Protein AF-A0A6H9HEN7-F1 (afdb_monomer_lite)

Foldseek 3Di:
DVCCQPVDAQPPDDHDDLVSVCVVVVHDSVVSVCVCVVVVPDRPDDDDDDDDPDPCVVVVVVVVVCCVVPNDPPDDDDDDDDDPPDDPPDDDDPQDPDDDPDDGDDDPD

Sequence (109 aa):
MLRTVLESKPADGTHWTVRSAAAATGLFKTTVGRMLTLFGVQPHRSKSFKLSTDPLFVDKVKDIVGLYLNPPDHAVVLCVDEKTQIQALERTQPVLPLGLGYLEGVTHD

Structure (mmCIF, N/CA/C/O backbone):
data_AF-A0A6H9HEN7-F1
#
_entry.id   AF-A0A6H9HEN7-F1
#
loop_
_atom_site.group_PDB
_atom_site.id
_atom_site.type_symbol
_atom_site.label_atom_id
_atom_site.label_alt_id
_atom_site.label_comp_id
_atom_site.label_asym_id
_atom_site.label_entity_id
_atom_site.label_seq_id
_atom_site.pdbx_PDB_ins_code
_atom_site.Cartn_x
_atom_site.Cartn_y
_atom_site.Cartn_z
_atom_site.occupancy
_atom_site.B_iso_or_equiv
_atom_site.auth_seq_id
_atom_site.auth_comp_id
_atom_site.auth_asym_id
_atom_site.auth_atom_id
_atom_site.pdbx_PDB_model_num
ATOM 1 N N . MET A 1 1 ? -15.104 6.555 11.053 1.00 90.00 1 MET A N 1
ATOM 2 C CA . MET A 1 1 ? -14.712 5.143 11.240 1.00 90.00 1 MET A CA 1
ATOM 3 C C . MET A 1 1 ? -13.518 4.758 10.368 1.00 90.00 1 MET A C 1
ATOM 5 O O . MET A 1 1 ? -12.476 4.521 10.954 1.00 90.00 1 MET A O 1
ATOM 9 N N . LEU A 1 2 ? -13.595 4.752 9.026 1.00 91.81 2 LEU A N 1
ATOM 10 C CA . LEU A 1 2 ? -12.459 4.318 8.180 1.00 91.81 2 LEU A CA 1
ATOM 11 C C . LEU A 1 2 ? -11.183 5.129 8.415 1.00 91.81 2 LEU A C 1
ATOM 13 O O . LEU A 1 2 ? -10.127 4.548 8.618 1.00 91.81 2 LEU A O 1
ATOM 17 N N . ARG A 1 3 ? -11.309 6.459 8.483 1.00 92.31 3 ARG A N 1
ATOM 18 C CA . ARG A 1 3 ? -10.204 7.359 8.829 1.00 92.31 3 ARG A CA 1
ATOM 19 C C . ARG A 1 3 ? -9.499 6.943 10.126 1.00 92.31 3 ARG A C 1
ATOM 21 O O . ARG A 1 3 ? -8.291 6.798 10.149 1.00 92.31 3 ARG A O 1
ATOM 28 N N . THR A 1 4 ? -10.272 6.655 11.173 1.00 90.69 4 THR A N 1
ATOM 29 C CA . THR A 1 4 ? -9.754 6.165 12.460 1.00 90.69 4 THR A CA 1
ATOM 30 C C . THR A 1 4 ? -8.976 4.860 12.301 1.00 90.69 4 THR A C 1
ATOM 32 O O . THR A 1 4 ? -7.917 4.706 12.886 1.00 90.69 4 THR A O 1
ATOM 35 N N . VAL A 1 5 ? -9.480 3.924 11.493 1.00 91.62 5 VAL A N 1
ATOM 36 C CA . VAL A 1 5 ? -8.819 2.628 11.285 1.00 91.62 5 VAL A CA 1
ATOM 37 C C . VAL A 1 5 ? -7.521 2.753 10.477 1.00 91.62 5 VAL A C 1
ATOM 39 O O . VAL A 1 5 ? -6.617 1.948 10.678 1.00 91.62 5 VAL A O 1
ATOM 42 N N . LEU A 1 6 ? -7.432 3.729 9.569 1.00 89.81 6 LEU A N 1
ATOM 43 C CA . LEU A 1 6 ? -6.291 3.906 8.664 1.00 89.81 6 LEU A CA 1
ATOM 44 C C . LEU A 1 6 ? -5.201 4.831 9.219 1.00 89.81 6 LEU A C 1
ATOM 46 O O . LEU A 1 6 ? -4.029 4.621 8.930 1.00 89.81 6 LEU A O 1
ATOM 50 N N . GLU A 1 7 ? -5.572 5.853 9.989 1.00 90.25 7 GLU A N 1
ATOM 51 C CA . GLU A 1 7 ? -4.649 6.914 10.419 1.00 90.25 7 GLU A CA 1
ATOM 52 C C . GLU A 1 7 ? -4.183 6.767 11.872 1.00 90.25 7 GLU A C 1
ATOM 54 O O . GLU A 1 7 ? -3.278 7.480 12.300 1.00 90.25 7 GLU A O 1
ATOM 59 N N . SER A 1 8 ? -4.780 5.863 12.655 1.00 90.62 8 SER A N 1
ATOM 60 C CA . SER A 1 8 ? -4.394 5.661 14.052 1.00 90.62 8 SER A CA 1
ATOM 61 C C . SER A 1 8 ? -4.296 4.191 14.438 1.00 90.62 8 SER A C 1
ATOM 63 O O . SER A 1 8 ? -4.746 3.299 13.718 1.00 90.62 8 SER A O 1
ATOM 65 N N . LYS A 1 9 ? -3.700 3.938 15.605 1.00 89.75 9 LYS A N 1
ATOM 66 C CA . LYS A 1 9 ? -3.604 2.616 16.232 1.00 89.75 9 LYS A CA 1
ATOM 67 C C . LYS A 1 9 ? -4.448 2.586 17.512 1.00 89.75 9 LYS A C 1
ATOM 69 O O . LYS A 1 9 ? -4.615 3.635 18.141 1.00 89.75 9 LYS A O 1
ATOM 74 N N . PRO A 1 10 ? -5.002 1.425 17.901 1.00 90.94 10 PRO A N 1
ATOM 75 C CA . PRO A 1 10 ? -5.663 1.296 19.194 1.00 90.94 10 PRO A CA 1
ATOM 76 C C . PRO A 1 10 ? -4.651 1.473 20.334 1.00 90.94 10 PRO A C 1
ATOM 78 O O . PRO A 1 10 ? -3.475 1.165 20.167 1.00 90.94 10 PRO A O 1
ATOM 81 N N . ALA A 1 11 ? -5.115 1.933 21.500 1.00 86.12 11 ALA A N 1
ATOM 82 C CA . ALA A 1 11 ? -4.253 2.122 22.672 1.00 86.12 11 ALA A CA 1
ATOM 83 C C . ALA A 1 11 ? -3.554 0.818 23.104 1.00 86.12 11 ALA A C 1
ATOM 85 O O . ALA A 1 11 ? -2.369 0.828 23.417 1.00 86.12 11 ALA A O 1
ATOM 86 N N . ASP A 1 12 ? -4.273 -0.306 23.021 1.00 84.88 12 ASP A N 1
ATOM 87 C CA . ASP A 1 12 ? -3.825 -1.603 23.540 1.00 84.88 12 ASP A CA 1
ATOM 88 C C . ASP A 1 12 ? -3.462 -2.605 22.425 1.00 84.88 12 ASP A C 1
ATOM 90 O O . ASP A 1 12 ? -3.673 -3.811 22.564 1.00 84.88 12 ASP A O 1
ATOM 94 N N . GLY A 1 13 ? -2.975 -2.144 21.266 1.00 81.31 13 GLY A N 1
ATOM 95 C CA . GLY A 1 13 ? -2.596 -3.066 20.193 1.00 81.31 13 GLY A CA 1
ATOM 96 C C . GLY A 1 13 ? -1.932 -2.434 18.974 1.00 81.31 13 GLY A C 1
ATOM 97 O O . GLY A 1 13 ? -1.934 -1.223 18.781 1.00 81.31 13 GLY A O 1
ATOM 98 N N . THR A 1 14 ? -1.380 -3.282 18.106 1.00 83.44 14 THR A N 1
ATOM 99 C CA . THR A 1 14 ? -0.720 -2.846 16.865 1.00 83.44 14 THR A CA 1
ATOM 100 C C . THR A 1 14 ? -1.713 -2.485 15.762 1.00 83.44 14 THR A C 1
ATOM 102 O O . THR A 1 14 ? -1.447 -1.577 14.976 1.00 83.44 14 THR A O 1
ATOM 105 N N . HIS A 1 15 ? -2.875 -3.147 15.738 1.00 88.38 15 HIS A N 1
ATOM 106 C CA . HIS A 1 15 ? -3.888 -3.011 14.693 1.00 88.38 15 HIS A CA 1
ATOM 107 C C . HIS A 1 15 ? -5.310 -3.030 15.255 1.00 88.38 15 HIS A C 1
ATOM 109 O O . HIS A 1 15 ? -5.600 -3.670 16.268 1.00 88.38 15 HIS A O 1
ATOM 115 N N . TRP A 1 16 ? -6.233 -2.372 14.555 1.00 92.56 16 TRP A N 1
ATOM 116 C CA . TRP A 1 16 ? -7.648 -2.385 14.913 1.00 92.56 16 TRP A CA 1
ATOM 117 C C . TRP A 1 16 ? -8.287 -3.756 14.686 1.00 92.56 16 TRP A C 1
ATOM 119 O O . TRP A 1 16 ? -8.273 -4.300 13.582 1.00 92.56 16 TRP A O 1
ATOM 129 N N . THR A 1 17 ? -8.951 -4.275 15.717 1.00 92.00 17 THR A N 1
ATOM 130 C CA . THR A 1 17 ? -9.920 -5.362 15.556 1.00 92.00 17 THR A CA 1
ATOM 131 C C . THR A 1 17 ? -11.296 -4.771 15.268 1.00 92.00 17 THR A C 1
ATOM 133 O O . THR A 1 17 ? -11.583 -3.626 15.619 1.00 92.00 17 THR A O 1
ATOM 136 N N . VAL A 1 18 ? -12.208 -5.574 14.713 1.00 94.25 18 VAL A N 1
ATOM 137 C CA . VAL A 1 18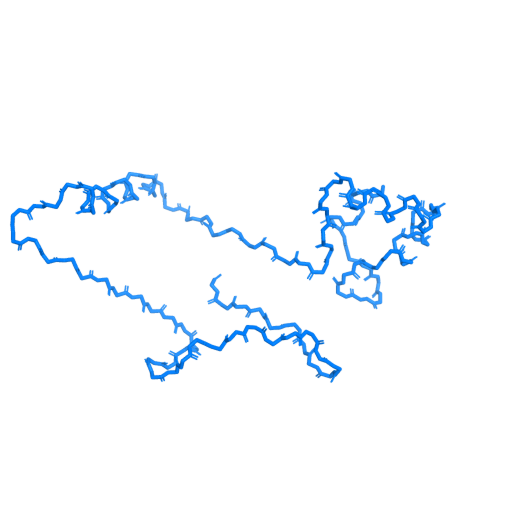 ? -13.612 -5.159 14.535 1.00 94.25 18 VAL A CA 1
ATOM 138 C C . VAL A 1 18 ? -14.238 -4.705 15.862 1.00 94.25 18 VAL A C 1
ATOM 140 O O . VAL A 1 18 ? -15.028 -3.766 15.878 1.00 94.25 18 VAL A O 1
ATOM 143 N N . ARG A 1 19 ? -13.880 -5.343 16.987 1.00 94.00 19 ARG A N 1
ATOM 144 C CA . ARG A 1 19 ? -14.440 -5.015 18.308 1.00 94.00 19 ARG A CA 1
ATOM 145 C C . ARG A 1 19 ? -13.866 -3.718 18.869 1.00 94.00 19 ARG A C 1
ATOM 147 O O . ARG A 1 19 ? -14.635 -2.888 19.340 1.00 94.00 19 ARG A O 1
ATOM 154 N N . SER A 1 20 ? -12.549 -3.523 18.788 1.00 94.00 20 SER A N 1
ATOM 155 C CA . SER A 1 20 ? -11.925 -2.291 19.282 1.00 94.00 20 SER A CA 1
ATOM 156 C C . SER A 1 20 ? -12.300 -1.085 18.420 1.00 94.00 20 SER A C 1
ATOM 158 O O . SER A 1 20 ? -12.609 -0.028 18.961 1.00 94.00 20 SER A O 1
ATOM 160 N N . ALA A 1 21 ? -12.396 -1.250 17.096 1.00 94.25 21 ALA A N 1
ATOM 161 C CA . ALA A 1 21 ? -12.870 -0.191 16.205 1.00 94.25 21 ALA A CA 1
ATOM 162 C C . ALA A 1 21 ? -14.347 0.156 16.456 1.00 94.25 21 ALA A C 1
ATOM 164 O O . ALA A 1 21 ? -14.716 1.329 16.421 1.00 94.25 21 ALA A O 1
ATOM 165 N N . ALA A 1 22 ? -15.193 -0.838 16.742 1.00 95.50 22 ALA A N 1
ATOM 166 C CA . ALA A 1 22 ? -16.585 -0.623 17.139 1.00 95.50 22 ALA A CA 1
ATOM 167 C C . ALA A 1 22 ? -16.688 0.200 18.431 1.00 95.50 22 ALA A C 1
ATOM 169 O O . ALA A 1 22 ? -17.375 1.218 18.444 1.00 95.50 22 ALA A O 1
ATOM 170 N N . ALA A 1 23 ? -15.940 -0.181 19.472 1.00 94.00 23 ALA A N 1
ATOM 171 C CA . ALA A 1 23 ? -15.908 0.545 20.740 1.00 94.00 23 ALA A CA 1
ATOM 172 C C . ALA A 1 23 ? -15.415 1.994 20.572 1.00 94.00 23 ALA A C 1
ATOM 174 O O . ALA A 1 23 ? -16.044 2.915 21.081 1.00 94.00 23 ALA A O 1
ATOM 175 N N . ALA A 1 24 ? -14.345 2.210 19.800 1.00 93.25 24 ALA A N 1
ATOM 176 C CA . ALA A 1 24 ? -13.772 3.539 19.583 1.00 93.25 24 ALA A CA 1
ATOM 177 C C . ALA A 1 24 ? -14.644 4.460 18.710 1.00 93.25 24 ALA A C 1
ATOM 179 O O . ALA A 1 24 ? -14.558 5.679 18.820 1.00 93.25 24 ALA A O 1
ATOM 180 N N . THR A 1 25 ? -15.463 3.897 17.815 1.00 92.62 25 THR A N 1
ATOM 181 C CA . THR A 1 25 ? -16.292 4.678 16.878 1.00 92.62 25 THR A CA 1
ATOM 182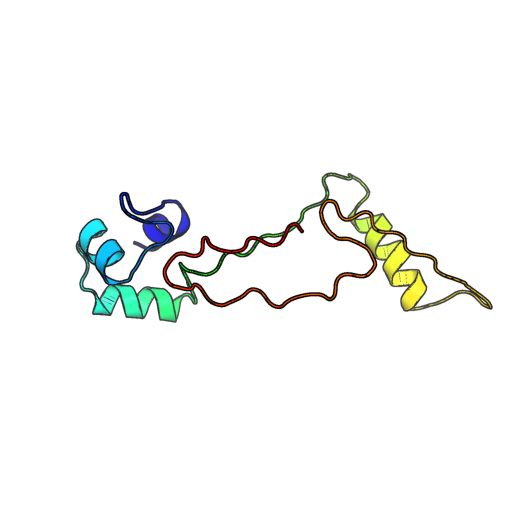 C C . THR A 1 25 ? -17.769 4.741 17.261 1.00 92.62 25 THR A C 1
ATOM 184 O O . THR A 1 25 ? -18.529 5.427 16.582 1.00 92.62 25 THR A O 1
ATOM 187 N N . GLY A 1 26 ? -18.186 4.029 18.314 1.00 94.75 26 GLY A N 1
ATOM 188 C CA . GLY A 1 26 ? -19.585 3.933 18.744 1.00 94.75 26 GLY A CA 1
ATOM 189 C C . GLY A 1 26 ? -20.489 3.153 17.780 1.00 94.75 26 GLY A C 1
ATOM 190 O O . GLY A 1 26 ? -21.710 3.234 17.875 1.00 94.75 26 GLY A O 1
ATOM 191 N N . LEU A 1 27 ? -19.912 2.413 16.829 1.00 95.62 27 LEU A N 1
ATOM 192 C CA . LEU A 1 27 ? -20.650 1.657 15.817 1.00 95.62 27 LEU A CA 1
ATOM 193 C C . LEU A 1 27 ? -20.807 0.191 16.216 1.00 95.62 27 LEU A C 1
ATOM 195 O O . LEU A 1 27 ? -19.952 -0.390 16.877 1.00 95.62 27 LEU A O 1
ATOM 199 N N . PHE A 1 28 ? -21.861 -0.458 15.723 1.00 96.75 28 PHE A N 1
ATOM 200 C CA . PHE A 1 28 ? -22.002 -1.903 15.882 1.00 96.75 28 PHE A CA 1
ATOM 201 C C . PHE A 1 28 ? -20.882 -2.663 15.162 1.00 96.75 28 PHE A C 1
ATOM 203 O O . PHE A 1 28 ? -20.478 -2.319 14.047 1.00 96.75 28 PHE A O 1
ATOM 210 N N . LYS A 1 29 ? -20.448 -3.780 15.763 1.00 96.56 29 LYS A N 1
ATOM 211 C CA . LYS A 1 29 ? -19.421 -4.676 15.199 1.00 96.56 29 LYS A CA 1
ATOM 212 C C . LYS A 1 29 ? -19.732 -5.112 13.761 1.00 96.56 29 LYS A C 1
ATOM 214 O O . LYS A 1 29 ? -18.831 -5.257 12.944 1.00 96.56 29 LYS A O 1
ATOM 219 N N . THR A 1 30 ? -21.011 -5.325 13.451 1.00 96.94 30 THR A N 1
ATOM 220 C CA . THR A 1 30 ? -21.483 -5.764 12.132 1.00 96.94 30 THR A CA 1
ATOM 221 C C . THR A 1 30 ? -21.308 -4.664 11.094 1.00 96.94 30 THR A C 1
ATOM 223 O O . THR A 1 30 ? -20.797 -4.933 10.011 1.00 96.94 30 THR A O 1
ATOM 226 N N . THR A 1 31 ? -21.653 -3.421 11.436 1.00 97.00 31 THR A N 1
ATOM 227 C CA . THR A 1 31 ? -21.427 -2.243 10.588 1.00 97.00 31 THR A CA 1
ATOM 228 C C . THR A 1 31 ? -19.945 -2.061 10.303 1.00 97.00 31 THR A C 1
ATOM 230 O O . THR A 1 31 ? -19.556 -1.910 9.149 1.00 97.00 31 THR A O 1
ATOM 233 N N . VAL A 1 32 ? -19.109 -2.162 11.341 1.00 96.56 32 VAL A N 1
ATOM 234 C CA . VAL A 1 32 ? -17.652 -2.068 11.208 1.00 96.56 32 VAL A CA 1
ATOM 235 C C . VAL A 1 32 ? -17.112 -3.145 10.271 1.00 96.56 32 VAL A C 1
ATOM 237 O O . VAL A 1 32 ? -16.407 -2.821 9.320 1.00 96.56 32 VAL A O 1
ATOM 240 N N . GLY A 1 33 ? -17.484 -4.410 10.491 1.00 96.19 33 GLY A N 1
ATOM 241 C CA . GLY A 1 33 ? -17.066 -5.523 9.638 1.00 96.19 33 GLY A CA 1
ATOM 242 C C . GLY A 1 33 ? -17.480 -5.331 8.177 1.00 96.19 33 GLY A C 1
ATOM 243 O O . GLY A 1 33 ? -16.645 -5.461 7.288 1.00 96.19 33 GLY A O 1
ATOM 244 N N . ARG A 1 34 ? -18.736 -4.930 7.927 1.00 97.00 34 ARG A N 1
ATOM 245 C CA . ARG A 1 34 ? -19.234 -4.655 6.568 1.00 97.00 34 ARG A CA 1
ATOM 246 C C . ARG A 1 34 ? -18.464 -3.525 5.895 1.00 97.00 34 ARG A C 1
ATOM 248 O O . ARG A 1 34 ? -18.125 -3.670 4.728 1.00 97.00 34 ARG A O 1
ATOM 255 N N . MET A 1 35 ? -18.161 -2.440 6.610 1.00 96.19 35 MET A N 1
ATOM 256 C CA . MET A 1 35 ? -17.360 -1.340 6.065 1.00 96.19 35 MET A CA 1
ATOM 257 C C . MET A 1 35 ? -15.958 -1.814 5.675 1.00 96.19 35 MET A C 1
ATOM 259 O O . MET A 1 35 ? -15.511 -1.540 4.568 1.00 96.19 35 MET A O 1
ATOM 263 N N . LEU A 1 36 ? -15.267 -2.548 6.552 1.00 94.88 36 LEU A N 1
ATOM 264 C CA . LEU A 1 36 ? -13.915 -3.028 6.254 1.00 94.88 36 LEU A CA 1
ATOM 265 C C . LEU A 1 36 ? -13.904 -3.953 5.034 1.00 94.88 36 LEU A C 1
ATOM 267 O O . LEU A 1 36 ? -13.067 -3.780 4.153 1.00 94.88 36 LEU A O 1
ATOM 271 N N . THR A 1 37 ? -14.864 -4.877 4.937 1.00 95.25 37 THR A N 1
ATOM 272 C CA . THR A 1 37 ? -15.001 -5.752 3.766 1.00 95.25 37 THR A CA 1
ATOM 273 C C . THR A 1 37 ? -15.331 -4.965 2.501 1.00 95.25 37 THR A C 1
ATOM 275 O O . THR A 1 37 ? -14.699 -5.191 1.475 1.00 95.25 37 THR A O 1
ATOM 278 N N . LEU A 1 38 ? -16.277 -4.023 2.573 1.00 96.75 38 LEU A N 1
ATOM 279 C CA . LEU A 1 38 ? -16.716 -3.221 1.428 1.00 96.75 38 LEU A CA 1
ATOM 280 C C . LEU A 1 38 ? -15.568 -2.409 0.819 1.00 96.75 38 LEU A C 1
ATOM 282 O O . LEU A 1 38 ? -15.464 -2.318 -0.399 1.00 96.75 38 LEU A O 1
ATOM 286 N N . PHE A 1 39 ? -14.701 -1.846 1.660 1.00 94.56 39 PHE A N 1
ATOM 287 C CA . PHE A 1 39 ? -13.566 -1.032 1.221 1.00 94.56 39 PHE A CA 1
ATOM 288 C C . PHE A 1 39 ? -12.251 -1.818 1.114 1.00 94.56 39 PHE A C 1
ATOM 290 O O . PHE A 1 39 ? -11.201 -1.222 0.893 1.00 94.56 39 PHE A O 1
ATOM 297 N N . GLY A 1 40 ? -12.280 -3.145 1.294 1.00 92.19 40 GLY A N 1
ATOM 298 C CA . GLY A 1 40 ? -11.084 -3.991 1.234 1.00 92.19 40 GLY A CA 1
ATOM 299 C C . GLY A 1 40 ? -10.017 -3.641 2.280 1.00 92.19 40 GLY A C 1
ATOM 300 O O . GLY A 1 40 ? -8.839 -3.941 2.086 1.00 92.19 40 GLY A O 1
ATOM 301 N N . VAL A 1 41 ? -10.406 -2.996 3.384 1.00 92.25 41 VAL A N 1
ATOM 302 C CA . VAL A 1 41 ? -9.480 -2.591 4.443 1.00 92.25 41 VAL A CA 1
ATOM 303 C C . VAL A 1 41 ? -9.141 -3.807 5.292 1.00 92.25 41 VAL A C 1
ATOM 305 O O . VAL A 1 41 ? -10.012 -4.440 5.890 1.00 92.25 41 VAL A O 1
ATOM 308 N N . GLN A 1 42 ? -7.851 -4.118 5.366 1.00 89.69 42 GLN A N 1
ATOM 309 C CA . GLN A 1 42 ? -7.310 -5.227 6.144 1.00 89.69 42 GLN A CA 1
ATOM 310 C C . GLN A 1 42 ? -6.368 -4.647 7.204 1.00 89.69 42 GLN A C 1
ATOM 312 O O . GLN A 1 42 ? -5.179 -4.527 6.931 1.00 89.69 42 GLN A O 1
ATOM 317 N N . PRO A 1 43 ? -6.865 -4.276 8.405 1.00 88.50 43 PRO A N 1
ATOM 318 C CA . PRO A 1 43 ? -6.062 -3.556 9.396 1.00 88.50 43 PRO A CA 1
ATOM 319 C C . PRO A 1 43 ? -4.809 -4.303 9.839 1.00 88.50 43 PRO A C 1
ATOM 321 O O . PRO A 1 43 ? -3.865 -3.668 10.257 1.00 88.50 43 PRO A O 1
ATOM 324 N N . HIS A 1 44 ? -4.805 -5.634 9.747 1.00 84.00 44 HIS A N 1
ATOM 325 C CA . HIS A 1 44 ? -3.676 -6.502 10.092 1.00 84.00 44 HIS A CA 1
ATOM 326 C C . HIS A 1 44 ? -2.639 -6.648 8.968 1.00 84.00 44 HIS A C 1
ATOM 328 O O . HIS A 1 44 ? -1.742 -7.476 9.087 1.00 84.00 44 HIS A O 1
ATOM 334 N N . ARG A 1 45 ? -2.809 -5.961 7.832 1.00 81.50 45 ARG A N 1
ATOM 335 C CA . ARG A 1 45 ? -1.867 -6.020 6.715 1.00 81.50 45 ARG A CA 1
ATOM 336 C C . ARG A 1 45 ? -1.216 -4.669 6.516 1.00 81.50 45 ARG A C 1
ATOM 338 O O . ARG A 1 45 ? -1.882 -3.700 6.157 1.00 81.50 45 ARG A O 1
ATOM 345 N N . SER A 1 46 ? 0.099 -4.656 6.644 1.00 71.06 46 SER A N 1
ATOM 346 C CA . SER A 1 46 ? 0.928 -3.534 6.232 1.00 71.06 46 SER A CA 1
ATOM 347 C C . SER A 1 46 ? 1.245 -3.652 4.740 1.00 71.06 46 SER A C 1
ATOM 349 O O . SER A 1 46 ? 1.621 -4.719 4.256 1.00 71.06 46 SER A O 1
ATOM 351 N N . LYS A 1 47 ? 1.076 -2.558 3.995 1.00 68.00 47 LYS A N 1
ATOM 352 C CA . LYS A 1 47 ? 1.591 -2.417 2.627 1.00 68.00 47 LYS A CA 1
ATOM 353 C C . LYS A 1 47 ? 2.554 -1.242 2.629 1.00 68.00 47 LYS A C 1
ATOM 355 O O . LYS A 1 47 ? 2.121 -0.110 2.825 1.00 68.00 47 LYS A O 1
ATOM 360 N N . SER A 1 48 ? 3.839 -1.507 2.442 1.00 67.81 48 SER A N 1
ATOM 361 C CA . SER A 1 48 ? 4.816 -0.465 2.149 1.00 67.81 48 SER A CA 1
ATOM 362 C C . SER A 1 48 ? 4.898 -0.268 0.636 1.00 67.81 48 SER A C 1
ATOM 364 O O . SER A 1 48 ? 4.679 -1.192 -0.148 1.00 67.81 48 SER A O 1
ATOM 366 N N . PHE A 1 49 ? 5.188 0.959 0.219 1.00 69.31 49 PHE A N 1
ATOM 367 C CA . PHE A 1 49 ? 5.618 1.246 -1.140 1.00 69.31 49 PHE A CA 1
ATOM 368 C C . PHE A 1 49 ? 6.950 1.969 -1.042 1.00 69.31 49 PHE A C 1
ATOM 370 O O . PHE A 1 49 ? 7.042 3.020 -0.407 1.00 69.31 49 PHE A O 1
ATOM 377 N N . LYS A 1 50 ? 7.987 1.392 -1.644 1.00 67.75 50 LYS A N 1
ATOM 378 C CA . LYS A 1 50 ? 9.273 2.065 -1.774 1.00 67.75 50 LYS A CA 1
ATOM 379 C C . LYS A 1 50 ? 9.166 3.093 -2.880 1.00 67.75 50 LYS A C 1
ATOM 381 O O . LYS A 1 50 ? 9.052 2.734 -4.049 1.00 67.75 50 LYS A O 1
ATOM 386 N N . LEU A 1 51 ? 9.224 4.363 -2.511 1.00 72.38 51 LEU A N 1
ATOM 387 C CA . LEU A 1 51 ? 9.416 5.434 -3.472 1.00 72.38 51 LEU A CA 1
ATOM 388 C C . LEU A 1 51 ? 10.890 5.841 -3.430 1.00 72.38 51 LEU A C 1
ATOM 390 O O . LEU A 1 51 ? 11.398 6.204 -2.370 1.00 72.38 51 LEU A O 1
ATOM 394 N N . SER A 1 52 ? 11.576 5.766 -4.569 1.00 80.69 52 SER A N 1
ATOM 395 C CA . SER A 1 52 ? 12.905 6.366 -4.694 1.00 80.69 52 SER A CA 1
ATOM 396 C C . SER A 1 52 ? 12.770 7.888 -4.709 1.00 80.69 52 SER A C 1
ATOM 398 O O . SER A 1 52 ? 11.883 8.424 -5.373 1.00 80.69 52 SER A O 1
ATOM 400 N N . THR A 1 53 ? 13.654 8.587 -4.000 1.00 86.00 53 THR A N 1
ATOM 401 C CA . THR A 1 53 ? 13.760 10.056 -4.042 1.00 86.00 53 THR A CA 1
ATOM 402 C C . THR A 1 53 ? 14.619 10.554 -5.204 1.00 86.00 53 THR A C 1
ATOM 404 O O . THR A 1 53 ? 14.815 11.759 -5.346 1.00 86.00 53 THR A O 1
ATOM 407 N N . ASP A 1 54 ? 15.135 9.645 -6.035 1.00 89.06 54 ASP A N 1
ATOM 408 C CA . ASP A 1 54 ? 15.937 9.973 -7.207 1.00 89.06 54 ASP A CA 1
ATOM 409 C C . ASP A 1 54 ? 15.102 10.752 -8.244 1.00 89.06 54 ASP A C 1
ATOM 411 O O . ASP A 1 54 ? 14.129 10.202 -8.774 1.00 89.06 54 ASP A O 1
ATOM 415 N N . PRO A 1 55 ? 15.480 11.999 -8.587 1.00 90.88 55 PRO A N 1
ATOM 416 C CA . PRO A 1 55 ? 14.777 12.790 -9.596 1.00 90.88 55 PRO A CA 1
ATOM 417 C C . PRO A 1 55 ? 14.685 12.103 -10.966 1.00 90.88 55 PRO A C 1
ATOM 419 O O . PRO A 1 55 ? 13.759 12.380 -11.722 1.00 90.88 55 PRO A O 1
ATOM 422 N N . LEU A 1 56 ? 15.620 11.197 -11.278 1.00 91.31 56 LEU A N 1
ATOM 423 C CA . LEU A 1 56 ? 15.674 10.443 -12.534 1.00 91.31 56 LEU A CA 1
ATOM 424 C C . LEU A 1 56 ? 15.105 9.022 -12.410 1.00 91.31 56 LEU A C 1
ATOM 426 O O . LEU A 1 56 ? 15.309 8.203 -13.306 1.00 91.31 56 LEU A O 1
ATOM 430 N N . PHE A 1 57 ? 14.401 8.697 -11.319 1.00 89.12 57 PHE A N 1
ATOM 431 C CA . PHE A 1 57 ? 13.925 7.336 -11.050 1.00 89.12 57 PHE A CA 1
ATOM 432 C C . PHE A 1 57 ? 13.136 6.740 -12.220 1.00 89.12 57 PHE A C 1
ATOM 434 O O . PHE A 1 57 ? 13.404 5.619 -12.642 1.00 89.12 57 PHE A O 1
ATOM 441 N N . VAL A 1 58 ? 12.182 7.499 -12.764 1.00 90.56 58 VAL A 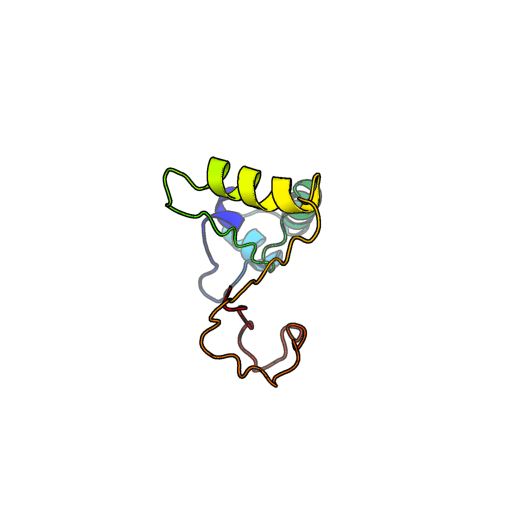N 1
ATOM 442 C CA . VAL A 1 58 ? 11.310 7.025 -13.848 1.00 90.56 58 VAL A CA 1
ATOM 443 C C . VAL A 1 58 ? 12.112 6.698 -15.105 1.00 90.56 58 VAL A C 1
ATOM 445 O O . VAL A 1 58 ? 11.853 5.675 -15.736 1.00 90.56 58 VAL A O 1
ATOM 448 N N . ASP A 1 59 ? 13.081 7.538 -15.457 1.00 93.38 59 ASP A N 1
ATOM 449 C CA . ASP A 1 59 ? 13.880 7.350 -16.667 1.00 93.38 59 ASP A CA 1
ATOM 450 C C . ASP A 1 59 ? 14.843 6.171 -16.505 1.00 93.38 59 ASP A C 1
ATOM 452 O O . ASP A 1 59 ? 14.864 5.285 -17.354 1.00 93.38 59 ASP A O 1
ATOM 456 N N . LYS A 1 60 ? 15.502 6.045 -15.346 1.00 91.50 60 LYS A N 1
ATOM 457 C CA . LYS A 1 60 ? 16.332 4.870 -15.029 1.00 91.50 60 LYS A CA 1
ATOM 458 C C . LYS A 1 60 ? 15.537 3.566 -15.057 1.00 91.50 60 LYS A C 1
ATOM 460 O O . LYS A 1 60 ? 16.023 2.561 -15.568 1.00 91.50 60 LYS A O 1
ATOM 465 N N . VAL A 1 61 ? 14.313 3.564 -14.521 1.00 90.75 61 VAL A N 1
ATOM 466 C CA . VAL A 1 61 ? 13.433 2.386 -14.571 1.00 90.75 61 VAL A CA 1
ATOM 467 C C . VAL A 1 61 ? 13.097 2.031 -16.016 1.00 90.75 61 VAL A C 1
ATOM 469 O O . VAL A 1 61 ? 13.166 0.858 -16.374 1.00 90.75 61 VAL A O 1
ATOM 472 N N . LYS A 1 62 ? 12.763 3.016 -16.856 1.00 91.69 62 LYS A N 1
ATOM 473 C CA . LYS A 1 62 ? 12.485 2.775 -18.279 1.00 91.69 62 LYS A CA 1
ATOM 474 C C . LYS A 1 62 ? 13.702 2.219 -19.008 1.00 91.69 62 LYS A C 1
ATOM 476 O O . LYS A 1 62 ? 13.533 1.262 -19.754 1.00 91.69 62 LYS A O 1
ATOM 481 N N . ASP A 1 63 ? 14.891 2.762 -18.766 1.00 90.94 63 ASP A N 1
ATOM 482 C CA . ASP A 1 63 ? 16.128 2.289 -19.392 1.00 90.94 63 ASP A CA 1
ATOM 483 C C . ASP A 1 63 ? 16.417 0.833 -19.006 1.00 90.94 63 ASP A C 1
ATOM 485 O O . ASP A 1 63 ? 16.638 -0.011 -19.874 1.00 90.94 63 ASP A O 1
ATOM 489 N N . ILE A 1 64 ? 16.323 0.502 -17.711 1.00 89.12 64 ILE A N 1
ATOM 490 C CA . ILE A 1 64 ? 16.531 -0.867 -17.213 1.00 89.12 64 ILE A CA 1
ATOM 491 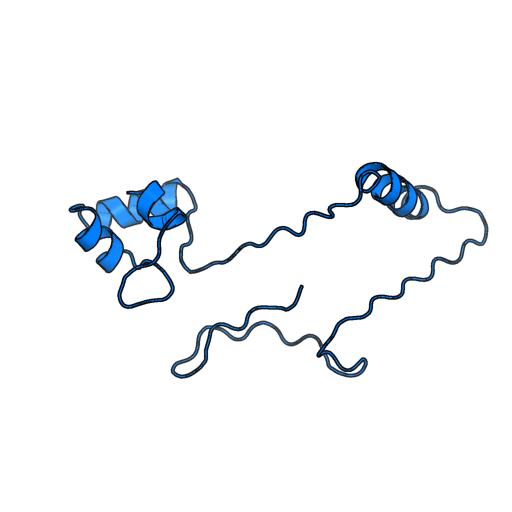C C . ILE A 1 64 ? 15.483 -1.828 -17.786 1.00 89.12 64 ILE A C 1
ATOM 493 O O . ILE A 1 64 ? 15.834 -2.906 -18.255 1.00 89.12 64 ILE A O 1
ATOM 497 N N . VAL A 1 65 ? 14.199 -1.458 -17.775 1.00 90.44 65 VAL A N 1
ATOM 498 C CA . VAL A 1 65 ? 13.126 -2.283 -18.361 1.00 90.44 65 VAL A CA 1
ATOM 499 C C . VAL A 1 65 ? 13.323 -2.438 -19.871 1.00 90.44 65 VAL A C 1
ATOM 501 O O . VAL A 1 65 ? 13.083 -3.515 -20.417 1.00 90.44 65 VAL A O 1
ATOM 504 N N . GLY A 1 66 ? 13.816 -1.397 -20.543 1.00 90.25 66 GLY A N 1
ATOM 505 C CA . GLY A 1 66 ? 14.163 -1.411 -21.959 1.00 90.25 66 GLY A CA 1
ATOM 506 C C . GLY A 1 66 ? 15.189 -2.488 -22.307 1.00 90.25 66 GLY A C 1
ATOM 507 O O . GLY A 1 66 ? 15.016 -3.164 -23.319 1.00 90.25 66 GLY A O 1
ATOM 508 N N . LEU A 1 67 ? 16.176 -2.733 -21.436 1.00 88.94 67 LEU A N 1
ATOM 509 C CA . LEU A 1 67 ? 17.153 -3.816 -21.617 1.00 88.94 67 LEU A CA 1
ATOM 510 C C . LEU A 1 67 ? 16.507 -5.209 -21.643 1.00 88.94 67 LEU A C 1
ATOM 512 O O . LEU A 1 67 ? 17.023 -6.098 -22.311 1.00 88.94 67 LEU A O 1
ATOM 516 N N . TYR A 1 68 ? 15.385 -5.408 -20.945 1.00 84.31 68 TYR A N 1
ATOM 517 C CA . TYR A 1 68 ? 14.648 -6.677 -20.978 1.00 84.31 68 TYR A CA 1
ATOM 518 C C . TYR A 1 68 ? 13.726 -6.794 -22.191 1.00 84.31 68 TYR A C 1
ATOM 520 O O . TYR A 1 68 ? 13.531 -7.890 -22.710 1.00 84.31 68 TYR A O 1
ATOM 528 N N . LEU A 1 69 ? 13.131 -5.682 -22.628 1.00 90.56 69 LEU A N 1
ATOM 529 C CA . LEU A 1 69 ? 12.184 -5.678 -23.745 1.00 90.56 69 LEU A CA 1
ATOM 530 C C . LEU A 1 69 ? 12.877 -5.718 -25.111 1.00 90.56 69 LEU A C 1
ATOM 532 O O . LEU A 1 69 ? 12.346 -6.321 -26.039 1.00 90.56 69 LEU A O 1
ATOM 536 N N . ASN A 1 70 ? 14.040 -5.079 -25.240 1.00 89.69 70 ASN A N 1
ATOM 537 C CA . ASN A 1 70 ? 14.837 -5.051 -26.462 1.00 89.69 70 ASN A CA 1
ATOM 538 C C . ASN A 1 70 ? 16.333 -5.170 -26.117 1.00 89.69 70 ASN A C 1
ATOM 540 O O . ASN A 1 70 ? 17.049 -4.162 -26.120 1.00 89.69 70 ASN A O 1
ATOM 544 N N . PRO A 1 71 ? 16.801 -6.379 -25.758 1.00 87.81 71 PRO A N 1
ATOM 545 C CA . PRO A 1 71 ? 18.182 -6.583 -25.352 1.00 87.81 71 PRO A CA 1
ATOM 546 C C . PRO A 1 71 ? 19.139 -6.352 -26.534 1.00 87.81 71 PRO A C 1
ATOM 548 O O . PRO A 1 71 ? 18.879 -6.844 -27.633 1.00 87.81 71 PRO A O 1
ATOM 551 N N . PRO A 1 72 ? 20.264 -5.646 -26.329 1.00 88.62 72 PRO A N 1
ATOM 552 C CA . PRO A 1 72 ? 21.322 -5.556 -27.332 1.00 88.62 72 PRO A CA 1
ATOM 553 C C . PRO A 1 72 ? 21.939 -6.929 -27.643 1.00 88.62 72 PRO A C 1
ATOM 555 O O . PRO A 1 72 ? 21.974 -7.814 -26.782 1.00 88.62 72 PRO A O 1
ATOM 558 N N . ASP A 1 73 ? 22.491 -7.089 -28.848 1.00 91.19 73 ASP A N 1
ATOM 559 C CA . ASP A 1 73 ? 23.190 -8.319 -29.230 1.00 91.19 73 ASP A CA 1
ATOM 560 C C . ASP A 1 73 ? 24.350 -8.615 -28.270 1.00 91.19 73 ASP A C 1
ATOM 562 O O . ASP A 1 73 ? 25.177 -7.753 -27.969 1.00 91.19 73 ASP A O 1
ATOM 566 N N . HIS A 1 74 ? 24.401 -9.858 -27.784 1.00 86.56 74 HIS A N 1
ATOM 567 C CA . HIS A 1 74 ? 25.387 -10.338 -26.807 1.00 86.56 74 HIS A CA 1
ATOM 568 C C . HIS A 1 74 ? 25.427 -9.554 -25.478 1.00 86.56 74 HIS A C 1
ATOM 570 O O . HIS A 1 74 ? 26.455 -9.546 -24.797 1.00 86.56 74 HIS A O 1
ATOM 576 N N . ALA A 1 75 ? 24.326 -8.911 -25.076 1.00 84.31 75 ALA A N 1
ATOM 577 C CA . ALA A 1 75 ? 24.266 -8.187 -23.810 1.00 84.31 75 ALA A CA 1
ATOM 578 C C . ALA A 1 75 ? 24.338 -9.116 -22.585 1.00 84.31 75 ALA A C 1
ATOM 580 O O . ALA A 1 75 ? 23.678 -10.154 -22.516 1.00 84.31 75 ALA A O 1
ATOM 581 N N . VAL A 1 76 ? 25.096 -8.684 -21.575 1.00 84.38 76 VAL A N 1
ATOM 582 C CA . VAL A 1 76 ? 25.121 -9.280 -20.235 1.00 84.38 76 VAL A CA 1
ATOM 583 C C . VAL A 1 76 ? 24.646 -8.224 -19.244 1.00 84.38 76 VAL A C 1
ATOM 585 O O . VAL A 1 76 ? 25.245 -7.154 -19.142 1.00 84.38 76 VAL A O 1
ATOM 588 N N . VAL A 1 77 ? 23.574 -8.522 -18.510 1.00 83.19 77 VAL A N 1
ATOM 589 C CA . VAL A 1 77 ? 23.053 -7.654 -17.446 1.00 83.19 77 VAL A CA 1
ATOM 590 C C . VAL A 1 77 ? 23.499 -8.218 -16.102 1.00 83.19 77 VAL A C 1
ATOM 592 O O . VAL A 1 77 ? 23.181 -9.356 -15.764 1.00 83.19 77 VAL A O 1
ATOM 595 N N . LEU A 1 78 ? 24.250 -7.421 -15.341 1.00 81.81 78 LEU A N 1
ATOM 596 C CA . LEU A 1 78 ? 24.687 -7.759 -13.987 1.00 81.81 78 LEU A CA 1
ATOM 597 C C . LEU A 1 78 ? 23.910 -6.904 -12.984 1.00 81.81 78 LEU A C 1
ATOM 599 O O . LEU A 1 78 ? 23.924 -5.677 -13.074 1.00 81.81 78 LEU A O 1
ATOM 603 N N . CYS A 1 79 ? 23.254 -7.549 -12.020 1.00 81.50 79 CYS A N 1
ATOM 604 C CA . CYS A 1 79 ? 22.552 -6.881 -10.926 1.00 81.50 79 CYS A CA 1
ATOM 605 C C . CYS A 1 79 ? 23.192 -7.263 -9.592 1.00 81.50 79 CYS A C 1
ATOM 607 O O . CYS A 1 79 ? 23.405 -8.443 -9.317 1.00 81.50 79 CYS A O 1
ATOM 609 N N . VAL A 1 80 ? 23.476 -6.256 -8.767 1.00 81.81 80 VAL A N 1
ATOM 610 C CA . VAL A 1 80 ? 23.994 -6.416 -7.406 1.00 81.81 80 VAL A CA 1
ATOM 611 C C . VAL A 1 80 ? 23.075 -5.631 -6.483 1.00 81.81 80 VAL A C 1
ATOM 613 O O . VAL A 1 80 ? 22.845 -4.447 -6.712 1.00 81.81 80 VAL A O 1
ATOM 616 N N . ASP A 1 81 ? 22.549 -6.302 -5.468 1.00 79.50 81 ASP A N 1
ATOM 617 C CA . ASP A 1 81 ? 21.722 -5.707 -4.424 1.00 79.50 81 ASP A CA 1
ATOM 618 C C . ASP A 1 81 ? 22.374 -6.016 -3.076 1.00 79.50 81 ASP A C 1
ATOM 620 O O . ASP A 1 81 ? 22.687 -7.175 -2.788 1.00 79.50 81 ASP A O 1
ATOM 624 N N . GLU A 1 82 ? 22.633 -4.984 -2.275 1.00 74.94 82 GLU A N 1
ATOM 625 C CA . GLU A 1 82 ? 23.111 -5.164 -0.907 1.00 74.94 82 GLU A CA 1
ATOM 626 C C . GLU A 1 82 ? 21.916 -5.126 0.035 1.00 74.94 82 GLU A C 1
ATOM 628 O O . GLU A 1 82 ? 21.256 -4.100 0.205 1.00 74.94 82 GLU A O 1
ATOM 633 N N . LYS A 1 83 ? 21.674 -6.258 0.690 1.00 70.69 83 LYS A N 1
ATOM 634 C CA . LYS A 1 83 ? 20.575 -6.414 1.627 1.00 70.69 83 LYS A CA 1
ATOM 635 C C . LYS A 1 83 ? 21.126 -6.660 3.025 1.00 70.69 83 LYS A C 1
ATOM 637 O O . LYS A 1 83 ? 21.630 -7.739 3.339 1.00 70.69 83 LYS A O 1
ATOM 642 N N . THR A 1 84 ? 21.086 -5.621 3.858 1.00 66.06 84 THR A N 1
ATOM 643 C CA . THR A 1 84 ? 21.600 -5.701 5.230 1.00 66.06 84 THR A CA 1
ATOM 644 C C . THR A 1 84 ? 20.797 -6.733 6.025 1.00 66.06 84 THR A C 1
ATOM 646 O O . THR A 1 84 ? 19.583 -6.799 5.902 1.00 66.06 84 THR A O 1
ATOM 649 N N . GLN A 1 85 ? 21.478 -7.545 6.841 1.00 60.69 85 GLN A N 1
ATOM 650 C CA . GLN A 1 85 ? 20.879 -8.635 7.636 1.00 60.69 85 GLN A CA 1
ATOM 651 C C . GLN A 1 85 ? 20.407 -9.877 6.853 1.00 60.69 85 GLN A C 1
ATOM 653 O O . GLN A 1 85 ? 19.769 -10.735 7.455 1.00 60.69 85 GLN A O 1
ATOM 658 N N . ILE A 1 86 ? 20.756 -10.032 5.569 1.00 61.22 86 ILE A N 1
ATOM 659 C CA . ILE A 1 86 ? 20.622 -11.313 4.852 1.00 61.22 86 ILE A CA 1
ATOM 660 C C . ILE A 1 86 ? 22.001 -11.827 4.473 1.00 61.22 86 ILE A C 1
ATOM 662 O O . ILE A 1 86 ? 22.766 -11.167 3.770 1.00 61.22 86 ILE A O 1
ATOM 666 N N . GLN A 1 87 ? 22.322 -13.040 4.919 1.00 63.78 87 GLN A N 1
ATOM 667 C CA . GLN A 1 87 ? 23.490 -13.742 4.409 1.00 63.78 87 GLN A CA 1
ATOM 668 C C . GLN A 1 87 ? 23.153 -14.299 3.018 1.00 63.78 87 GLN A C 1
ATOM 670 O O . GLN A 1 87 ? 22.095 -14.890 2.836 1.00 63.78 87 GLN A O 1
ATOM 675 N N . ALA A 1 88 ? 24.055 -14.186 2.037 1.00 63.31 88 ALA A N 1
ATOM 676 C CA . ALA A 1 88 ? 23.817 -14.640 0.654 1.00 63.31 88 ALA A CA 1
ATOM 677 C C . ALA A 1 88 ? 23.408 -16.128 0.514 1.00 63.31 88 ALA A C 1
ATOM 679 O O . ALA A 1 88 ? 22.914 -16.544 -0.531 1.00 63.31 88 ALA A O 1
ATOM 680 N N . LEU A 1 89 ? 23.620 -16.934 1.559 1.00 64.56 89 LEU A N 1
ATOM 681 C CA . LEU A 1 89 ? 23.257 -18.351 1.615 1.00 64.56 89 LEU A CA 1
ATOM 682 C C . LEU A 1 89 ? 21.898 -18.620 2.287 1.00 6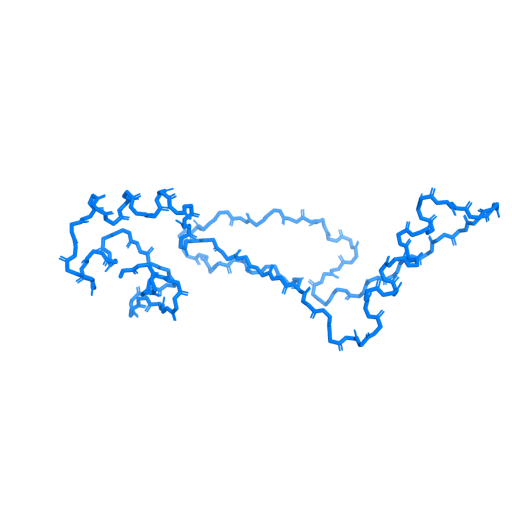4.56 89 LEU A C 1
ATOM 684 O O . LEU A 1 89 ? 21.439 -19.763 2.317 1.00 64.56 89 LEU A O 1
ATOM 688 N N . GLU A 1 90 ? 21.273 -17.601 2.871 1.00 60.19 90 GLU A N 1
ATOM 689 C CA . GLU A 1 90 ? 20.032 -17.730 3.621 1.00 60.19 90 GLU A CA 1
ATOM 690 C C . GLU A 1 90 ? 18.842 -17.760 2.653 1.00 60.19 90 GLU A C 1
ATOM 692 O O . GLU A 1 90 ? 18.649 -16.867 1.827 1.00 60.19 90 GLU A O 1
ATOM 697 N N . ARG A 1 91 ? 18.045 -18.834 2.703 1.00 53.25 91 ARG A N 1
ATOM 698 C CA . ARG A 1 91 ? 16.853 -18.955 1.854 1.00 53.25 91 ARG A CA 1
ATOM 699 C C . ARG A 1 91 ? 15.793 -17.964 2.316 1.00 53.25 91 ARG A C 1
ATOM 701 O O . ARG A 1 91 ? 15.549 -17.852 3.514 1.00 53.25 91 ARG A O 1
ATOM 708 N N . THR A 1 92 ? 15.100 -17.337 1.366 1.00 51.72 92 THR A N 1
ATOM 709 C CA . THR A 1 92 ? 13.901 -16.531 1.626 1.00 51.72 92 THR A CA 1
ATOM 710 C C . THR A 1 92 ? 12.912 -17.342 2.4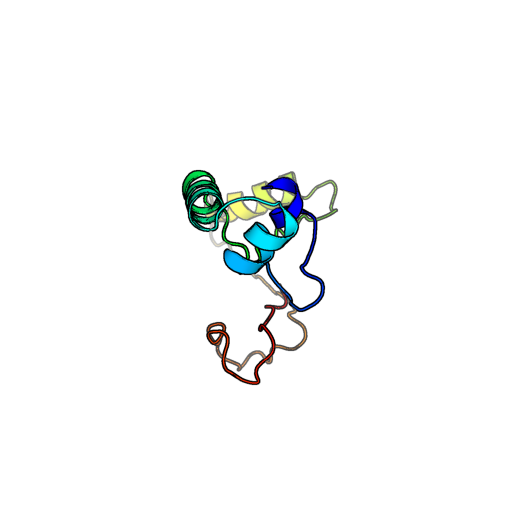67 1.00 51.72 92 THR A C 1
ATOM 712 O O . THR A 1 92 ? 12.278 -18.271 1.962 1.00 51.72 92 THR A O 1
ATOM 715 N N . GLN A 1 93 ? 12.801 -17.030 3.761 1.00 54.41 93 GLN A N 1
ATOM 716 C CA . GLN A 1 93 ? 11.777 -17.619 4.614 1.00 54.41 93 GLN A CA 1
ATOM 717 C C . GLN A 1 93 ? 10.479 -16.828 4.433 1.00 54.41 93 GLN A C 1
ATOM 719 O O . GLN A 1 93 ? 10.499 -15.596 4.504 1.00 54.41 93 GLN A O 1
ATOM 724 N N . PRO A 1 94 ? 9.343 -17.499 4.182 1.00 51.44 94 PRO A N 1
ATOM 725 C CA . PRO A 1 94 ? 8.058 -16.824 4.189 1.00 51.44 94 PRO A CA 1
ATOM 726 C C . PRO A 1 94 ? 7.817 -16.221 5.574 1.00 51.44 94 PRO A C 1
ATOM 728 O O . PRO A 1 94 ? 8.144 -16.840 6.588 1.00 51.44 94 PRO A O 1
ATOM 731 N N . VAL A 1 95 ? 7.228 -15.022 5.611 1.00 54.78 95 VAL A N 1
ATOM 732 C CA . VAL A 1 95 ? 6.807 -14.391 6.867 1.00 54.78 95 VAL A CA 1
ATOM 733 C C . VAL A 1 95 ? 5.907 -15.378 7.602 1.00 54.78 95 VAL A C 1
ATOM 735 O O . VAL A 1 95 ? 4.851 -15.770 7.096 1.00 54.78 95 VAL A O 1
ATOM 738 N N . LEU A 1 96 ? 6.358 -15.820 8.776 1.00 55.44 96 LEU A N 1
ATOM 739 C CA . LEU A 1 96 ? 5.576 -16.714 9.612 1.00 55.44 96 LEU A CA 1
ATOM 740 C C . LEU A 1 96 ? 4.283 -15.990 10.021 1.00 55.44 96 LEU A C 1
ATOM 742 O O . LEU A 1 96 ? 4.324 -14.795 10.333 1.00 55.44 96 LEU A O 1
ATOM 746 N N . PRO A 1 97 ? 3.127 -16.677 10.021 1.00 53.53 97 PRO A N 1
ATOM 747 C CA . PRO A 1 97 ? 1.898 -16.107 10.552 1.00 53.53 97 PRO A CA 1
ATOM 748 C C . PRO A 1 97 ? 2.133 -15.602 11.977 1.00 53.53 97 PRO A C 1
ATOM 750 O O . PRO A 1 97 ? 2.903 -16.210 12.719 1.00 53.53 97 PRO A O 1
ATOM 753 N N . LEU A 1 98 ? 1.440 -14.528 12.367 1.00 61.34 98 LEU A N 1
ATOM 754 C CA . LEU A 1 98 ? 1.434 -14.032 13.747 1.00 61.34 98 LEU A CA 1
ATOM 755 C C . LEU A 1 98 ? 1.193 -15.197 14.723 1.00 61.34 98 LEU A C 1
ATOM 757 O O . LEU A 1 98 ? 0.092 -15.746 14.794 1.00 61.34 98 LEU A O 1
ATOM 761 N N . GLY A 1 99 ? 2.249 -15.584 15.439 1.00 58.31 99 GLY A N 1
ATOM 762 C CA . GLY A 1 99 ? 2.236 -16.621 16.463 1.00 58.31 99 GLY A CA 1
ATOM 763 C C . GLY A 1 99 ? 2.157 -16.005 17.856 1.00 58.31 99 GLY A C 1
ATOM 764 O O . GLY A 1 99 ? 2.626 -14.890 18.083 1.00 58.31 99 GLY A O 1
ATOM 765 N N . LEU A 1 100 ? 1.574 -16.730 18.811 1.00 51.66 100 LEU A N 1
ATOM 766 C CA . LEU A 1 100 ? 1.535 -16.295 20.208 1.00 51.66 100 LEU A CA 1
ATOM 767 C C . LEU A 1 100 ? 2.980 -16.143 20.730 1.00 51.66 100 LEU A C 1
ATOM 769 O O . LEU A 1 100 ? 3.717 -17.124 20.778 1.00 51.66 100 LEU A O 1
ATOM 773 N N . GLY A 1 101 ? 3.388 -14.922 21.087 1.00 59.16 101 GLY A N 1
ATOM 774 C CA . GLY A 1 101 ? 4.745 -14.619 21.569 1.00 59.16 101 GLY A CA 1
ATOM 775 C C . GLY A 1 101 ? 5.743 -14.138 20.507 1.00 59.16 101 GLY A C 1
ATOM 776 O O . GLY A 1 101 ? 6.856 -13.770 20.872 1.00 59.16 101 GLY A O 1
ATOM 777 N N . TYR A 1 102 ? 5.357 -14.075 19.228 1.00 52.97 102 TYR A N 1
ATOM 778 C CA . TYR A 1 102 ? 6.188 -13.506 18.162 1.00 52.97 102 TYR A CA 1
ATOM 779 C C . TYR A 1 102 ? 5.699 -12.111 17.764 1.00 52.97 102 TYR A C 1
ATOM 781 O O . TYR A 1 102 ? 4.506 -11.891 17.550 1.00 52.97 102 TYR A O 1
ATOM 789 N N . LEU A 1 103 ? 6.637 -11.166 17.657 1.00 55.50 103 LEU A N 1
ATOM 790 C CA . LEU A 1 103 ? 6.376 -9.865 17.045 1.00 55.50 103 LEU A CA 1
ATOM 791 C C . LEU A 1 103 ? 6.116 -10.045 15.545 1.00 55.50 103 LEU A C 1
ATOM 793 O O . LEU A 1 103 ? 6.592 -10.999 14.929 1.00 55.50 103 LEU A O 1
ATOM 797 N N . GLU A 1 104 ? 5.356 -9.124 14.958 1.00 61.06 104 GLU A N 1
ATOM 798 C CA . GLU A 1 104 ? 5.146 -9.082 13.512 1.00 61.06 104 GLU A CA 1
ATOM 799 C C . GLU A 1 104 ? 6.499 -8.980 12.793 1.00 61.06 104 GLU A C 1
ATOM 801 O O . GLU A 1 104 ? 7.264 -8.040 13.016 1.00 61.06 104 GLU A O 1
ATOM 806 N N . GLY A 1 105 ? 6.805 -9.969 11.950 1.00 56.97 105 GLY A N 1
ATOM 807 C CA . GLY A 1 105 ? 7.998 -9.953 11.115 1.00 56.97 105 GLY A CA 1
ATOM 808 C C . GLY A 1 105 ? 7.833 -8.924 10.006 1.00 56.97 105 GLY A C 1
ATOM 809 O O . GLY A 1 105 ? 7.090 -9.153 9.054 1.00 56.97 105 GLY A O 1
ATOM 810 N N . VAL A 1 106 ? 8.518 -7.791 10.129 1.00 56.50 106 VAL A N 1
ATOM 811 C CA . VAL A 1 106 ? 8.596 -6.792 9.063 1.00 56.50 106 VAL A CA 1
ATOM 812 C C . VAL A 1 106 ? 9.767 -7.168 8.166 1.00 56.50 106 VAL A C 1
ATOM 814 O O . VAL A 1 106 ? 10.903 -7.277 8.626 1.00 56.50 106 VAL A O 1
ATOM 817 N N . THR A 1 107 ? 9.497 -7.395 6.883 1.00 54.78 107 THR A N 1
ATOM 818 C CA . THR A 1 107 ? 10.562 -7.577 5.897 1.00 54.78 107 THR A CA 1
ATOM 819 C C . THR A 1 107 ? 11.343 -6.274 5.788 1.00 54.78 107 THR A C 1
ATOM 821 O O . THR A 1 107 ? 10.742 -5.220 5.572 1.00 54.78 107 THR A O 1
ATOM 824 N N . HIS A 1 108 ? 12.668 -6.338 5.912 1.00 52.38 108 HIS A N 1
ATOM 825 C CA . HIS A 1 108 ? 13.525 -5.249 5.460 1.00 52.38 108 HIS A CA 1
ATOM 826 C C . HIS A 1 108 ? 13.531 -5.310 3.930 1.00 52.38 108 HIS A C 1
ATOM 828 O O . HIS A 1 108 ? 14.337 -5.959 3.280 1.00 52.38 108 HIS A O 1
ATOM 834 N N . ASP A 1 109 ? 12.507 -4.732 3.335 1.00 50.44 109 ASP A N 1
ATOM 835 C CA . ASP A 1 109 ? 12.664 -4.099 2.049 1.00 50.44 109 ASP A CA 1
ATOM 836 C C . ASP A 1 109 ? 12.492 -2.614 2.336 1.00 50.44 109 ASP A C 1
ATOM 838 O O . ASP A 1 109 ? 11.346 -2.161 2.526 1.00 50.44 109 ASP A O 1
#

Radius of gyration: 21.15 Å; chains: 1; bounding box: 47×32×53 Å

pLDDT: mean 80.91, std 14.94, range [50.44, 97.0]

Secondary structure (DSSP, 8-state):
-HHHHHH---TTSSS--HHHHHHHHT--HHHHHHHHHHTT--TT----------TTHHHHHHHHHHHHHSPPTT---------TT--TT---PPPPP--TTPPP-----